Protein AF-A0A6B3GNQ2-F1 (afdb_monomer_lite)

pLDDT: mean 89.69, std 9.67, range [41.69, 98.25]

Secondary structure (DSSP, 8-state):
-HHHHHHHHHHHHHHH-SGGGSSTTSHHHHHHHHHHHHHT--EEEEEEEE-TTS-EEEEEEEE-TTS--HHHHHHHHHHHTT--GGGEEEEEESS-----TTS-----

Radius of gyration: 19.33 Å; chains: 1; bounding box: 41×24×56 Å

Sequence (108 aa):
TAATAFRELNSEVRQLDDQAFAQRESWWPRVLDDVRHTLNFPFSAAFEYIDAAGSKQVATEATGPGRAHPEELVWARLEGEGIAPHQVRRVYCELEPCMLPGHYCAVW

Foldseek 3Di:
DLVVVLVVVVVVVCVVCVPQVPDCPRDVNVVSVVSVVQQPDKWKKKWWFQDPVRDIDIDMDIDGFLDDDRVVVRVVVCVVVVGDPVRTDDMDTPADDDPDPRRSGDPD

Structure (mmCIF, N/CA/C/O backbone):
data_AF-A0A6B3GNQ2-F1
#
_entry.id   AF-A0A6B3GNQ2-F1
#
loop_
_atom_site.group_PDB
_atom_site.id
_atom_site.type_symbol
_atom_site.label_atom_id
_atom_site.label_alt_id
_atom_site.label_comp_id
_atom_site.label_asym_id
_atom_site.label_entity_id
_atom_site.label_seq_id
_atom_site.pdbx_PDB_ins_code
_atom_site.Cartn_x
_atom_site.Cartn_y
_atom_site.Cartn_z
_atom_site.occupancy
_atom_site.B_iso_or_equiv
_atom_site.auth_seq_id
_atom_site.auth_comp_id
_atom_site.auth_asym_id
_atom_site.auth_atom_id
_atom_site.pdbx_PDB_model_num
ATOM 1 N N . THR A 1 1 ? 8.108 -10.443 -5.811 1.00 76.38 1 THR A N 1
ATOM 2 C CA . THR A 1 1 ? 7.819 -9.076 -5.307 1.00 76.38 1 THR A CA 1
ATOM 3 C C . THR A 1 1 ? 7.830 -8.108 -6.481 1.00 76.38 1 THR A C 1
ATOM 5 O O . THR A 1 1 ? 8.327 -8.499 -7.531 1.00 76.38 1 THR A O 1
ATOM 8 N N . ALA A 1 2 ? 7.327 -6.874 -6.334 1.00 79.69 2 ALA A N 1
ATOM 9 C CA . ALA A 1 2 ? 7.369 -5.869 -7.410 1.00 79.69 2 ALA A CA 1
ATOM 10 C C . ALA A 1 2 ? 8.797 -5.656 -7.954 1.00 79.69 2 ALA A C 1
ATOM 12 O O . ALA A 1 2 ? 9.014 -5.649 -9.160 1.00 79.69 2 ALA A O 1
ATOM 13 N N . ALA A 1 3 ? 9.795 -5.628 -7.063 1.00 83.81 3 ALA A N 1
ATOM 14 C CA . ALA A 1 3 ? 11.207 -5.541 -7.434 1.00 83.81 3 ALA A CA 1
ATOM 15 C C . ALA A 1 3 ? 11.727 -6.753 -8.234 1.00 83.81 3 ALA A C 1
ATOM 17 O O . ALA A 1 3 ? 12.623 -6.608 -9.061 1.00 83.81 3 ALA A O 1
ATOM 18 N N . THR A 1 4 ? 11.209 -7.962 -7.993 1.00 88.81 4 THR A N 1
ATOM 19 C CA . THR A 1 4 ? 11.562 -9.142 -8.803 1.00 88.81 4 THR A CA 1
ATOM 20 C C . THR A 1 4 ? 10.955 -9.042 -10.198 1.00 88.81 4 THR A C 1
ATOM 22 O O . THR A 1 4 ? 11.705 -9.122 -11.162 1.00 88.81 4 THR A O 1
ATOM 25 N N . ALA A 1 5 ? 9.654 -8.752 -10.295 1.00 88.12 5 ALA A N 1
ATOM 26 C CA . ALA A 1 5 ? 8.969 -8.610 -11.580 1.00 88.12 5 ALA A CA 1
ATOM 27 C C . ALA A 1 5 ? 9.591 -7.497 -12.443 1.00 88.12 5 ALA A C 1
ATOM 29 O O . ALA A 1 5 ? 9.805 -7.675 -13.637 1.00 88.12 5 ALA A O 1
ATOM 30 N N . PHE A 1 6 ? 9.971 -6.369 -11.831 1.00 90.88 6 PHE A N 1
ATOM 31 C CA . PHE A 1 6 ? 10.677 -5.296 -12.533 1.00 90.88 6 PHE A CA 1
ATOM 32 C C . PHE A 1 6 ? 12.047 -5.738 -13.068 1.00 90.88 6 PHE A C 1
ATOM 34 O O . PHE A 1 6 ? 12.422 -5.377 -14.182 1.00 90.88 6 PHE A O 1
ATOM 41 N N . ARG A 1 7 ? 12.815 -6.514 -12.289 1.00 93.06 7 ARG A N 1
ATOM 42 C CA . ARG A 1 7 ? 14.125 -7.023 -12.729 1.00 93.06 7 ARG A CA 1
ATOM 43 C C . ARG A 1 7 ? 13.995 -7.999 -13.894 1.00 93.06 7 ARG A C 1
ATOM 45 O O . ARG A 1 7 ? 14.799 -7.910 -14.817 1.00 93.06 7 ARG A O 1
ATOM 52 N N . GLU A 1 8 ? 13.003 -8.883 -13.847 1.00 95.06 8 GLU A N 1
ATOM 53 C CA . GLU A 1 8 ? 12.684 -9.820 -14.931 1.00 95.06 8 GLU A CA 1
ATOM 54 C C . GLU A 1 8 ? 12.311 -9.053 -16.205 1.00 95.06 8 GLU A C 1
ATOM 56 O O . GLU A 1 8 ? 12.994 -9.199 -17.217 1.00 95.06 8 GLU A O 1
ATOM 61 N N . LEU A 1 9 ? 11.360 -8.114 -16.115 1.00 93.19 9 LEU A N 1
ATOM 62 C CA . LEU A 1 9 ? 10.971 -7.237 -17.225 1.00 93.19 9 LEU A CA 1
ATOM 63 C C . LEU A 1 9 ? 12.169 -6.484 -17.826 1.00 93.19 9 LEU A C 1
ATOM 65 O O . LEU A 1 9 ? 12.386 -6.514 -19.033 1.00 93.19 9 LEU A O 1
ATOM 69 N N . ASN A 1 10 ? 12.968 -5.808 -16.995 1.00 94.44 10 ASN A N 1
ATOM 70 C CA . ASN A 1 10 ? 14.132 -5.053 -17.465 1.00 94.44 10 ASN A CA 1
ATOM 71 C C . ASN A 1 10 ? 15.164 -5.964 -18.154 1.00 94.44 10 ASN A C 1
ATOM 73 O O . ASN A 1 10 ? 15.808 -5.538 -19.109 1.00 94.44 10 ASN A O 1
ATOM 77 N N . SER A 1 11 ? 15.324 -7.209 -17.693 1.00 95.62 11 SER A N 1
ATOM 78 C CA . SER A 1 11 ? 16.195 -8.187 -18.350 1.00 95.62 11 SER A CA 1
ATOM 79 C C . SER A 1 11 ? 15.648 -8.605 -19.714 1.00 95.62 11 SER A C 1
ATOM 81 O O . SER A 1 11 ? 16.397 -8.610 -20.688 1.00 95.62 11 SER A O 1
ATOM 83 N N . GLU A 1 12 ? 14.362 -8.938 -19.800 1.00 95.75 12 GLU A N 1
ATOM 84 C CA . GLU A 1 12 ? 13.722 -9.380 -21.044 1.00 95.75 12 GLU A CA 1
ATOM 85 C C . GLU A 1 12 ? 13.729 -8.283 -22.113 1.00 95.75 12 GLU A C 1
ATOM 87 O O . GLU A 1 12 ? 14.145 -8.527 -23.244 1.00 95.75 12 GLU A O 1
ATOM 92 N N . VAL A 1 13 ? 13.368 -7.046 -21.755 1.00 94.50 13 VAL A N 1
ATOM 93 C CA . VAL A 1 13 ? 13.349 -5.923 -22.709 1.00 94.50 13 VAL A CA 1
ATOM 94 C C . VAL A 1 13 ? 14.753 -5.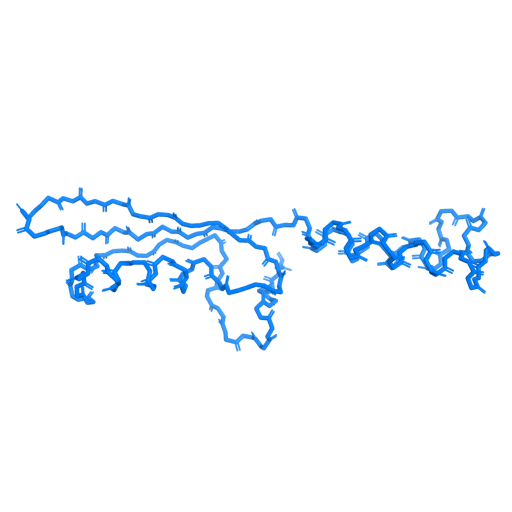642 -23.259 1.00 94.50 13 VAL A C 1
ATOM 96 O O . VAL A 1 13 ? 14.908 -5.399 -24.453 1.00 94.50 13 VAL A O 1
ATOM 99 N N . ARG A 1 14 ? 15.798 -5.753 -22.427 1.00 94.12 14 ARG A N 1
ATOM 100 C CA . ARG A 1 14 ? 17.198 -5.600 -22.866 1.00 94.12 14 ARG A CA 1
ATOM 101 C C . ARG A 1 14 ? 17.671 -6.706 -23.801 1.00 94.12 14 ARG A C 1
ATOM 103 O O . ARG A 1 14 ? 18.554 -6.454 -24.611 1.00 94.12 14 ARG A O 1
ATOM 110 N N . GLN A 1 15 ? 17.133 -7.916 -23.667 1.00 95.38 15 GLN A N 1
ATOM 111 C CA . GLN A 1 15 ? 17.447 -9.023 -24.573 1.00 95.38 15 GLN A CA 1
ATOM 112 C C . GLN A 1 15 ? 16.744 -8.871 -25.925 1.00 95.38 15 GLN A C 1
ATOM 114 O O . GLN A 1 15 ? 17.287 -9.304 -26.937 1.00 95.38 15 GLN A O 1
ATOM 119 N N . LEU A 1 16 ? 15.551 -8.272 -25.941 1.00 94.38 16 LEU A N 1
ATOM 120 C CA . LEU A 1 16 ? 14.773 -8.052 -27.160 1.00 94.38 16 LEU A CA 1
ATOM 121 C C . LEU A 1 16 ? 15.300 -6.886 -28.005 1.00 94.38 16 LEU A C 1
ATOM 123 O O . LEU A 1 16 ? 15.237 -6.957 -29.230 1.00 94.38 16 LEU A O 1
ATOM 127 N N . ASP A 1 17 ? 15.789 -5.824 -27.364 1.00 90.75 17 ASP A N 1
ATOM 128 C CA . ASP A 1 17 ? 16.214 -4.596 -28.039 1.00 90.75 17 ASP A CA 1
ATOM 129 C C . ASP A 1 17 ? 17.359 -3.923 -27.270 1.00 90.75 17 ASP A C 1
ATOM 131 O O . ASP A 1 17 ? 17.154 -2.988 -26.498 1.00 90.75 17 ASP A O 1
ATOM 135 N N . ASP A 1 18 ? 18.581 -4.424 -27.446 1.00 92.25 18 ASP A N 1
ATOM 136 C CA . ASP A 1 18 ? 19.775 -3.906 -26.773 1.00 92.25 18 ASP A CA 1
ATOM 137 C C . ASP A 1 18 ? 20.149 -2.487 -27.240 1.00 92.25 18 ASP A C 1
ATOM 139 O O . ASP A 1 18 ? 20.565 -1.647 -26.434 1.00 92.25 18 ASP A O 1
ATOM 143 N N . GLN A 1 19 ? 19.948 -2.188 -28.526 1.00 92.44 19 GLN A N 1
ATOM 144 C CA . GLN A 1 19 ? 20.245 -0.886 -29.125 1.00 92.44 19 GLN A CA 1
ATOM 145 C C . GLN A 1 19 ? 19.416 0.240 -28.513 1.00 92.44 19 GLN A C 1
ATOM 147 O O . GLN A 1 19 ? 19.933 1.342 -28.299 1.00 92.44 19 GLN A O 1
ATOM 152 N N . ALA A 1 20 ? 18.162 -0.021 -28.149 1.00 90.56 20 ALA A N 1
ATOM 153 C CA . ALA A 1 20 ? 17.337 0.972 -27.478 1.00 90.56 20 ALA A CA 1
ATOM 154 C C . ALA A 1 20 ? 17.794 1.307 -26.042 1.00 90.56 20 ALA A C 1
ATOM 156 O O . ALA A 1 20 ? 17.286 2.262 -25.451 1.00 90.56 20 ALA A O 1
ATOM 157 N N . PHE A 1 21 ? 18.800 0.607 -25.501 1.00 93.38 21 PHE A N 1
ATOM 158 C CA . PHE A 1 21 ? 19.486 0.949 -24.248 1.00 93.38 21 PHE A CA 1
ATOM 159 C C . PHE A 1 21 ? 20.866 1.590 -24.449 1.00 93.38 21 PHE A C 1
ATOM 161 O O . PHE A 1 21 ? 21.576 1.805 -23.465 1.00 93.38 21 PHE A O 1
ATOM 168 N N . ALA A 1 22 ? 21.255 1.921 -25.685 1.00 91.31 22 ALA A N 1
ATOM 169 C CA . ALA A 1 22 ? 22.567 2.504 -25.977 1.00 91.31 22 ALA A CA 1
ATOM 170 C C . ALA A 1 22 ? 22.825 3.835 -25.243 1.00 91.31 22 ALA A C 1
ATOM 172 O O . ALA A 1 22 ? 23.973 4.173 -24.957 1.00 91.31 22 ALA A O 1
ATOM 173 N N . GLN A 1 23 ? 21.769 4.594 -24.930 1.00 93.06 23 GLN A N 1
ATOM 174 C CA . GLN A 1 23 ? 21.845 5.851 -24.187 1.00 93.06 23 GLN A CA 1
ATOM 175 C C . GLN A 1 23 ? 20.820 5.869 -23.056 1.00 93.06 23 GLN A C 1
ATOM 177 O O . GLN A 1 23 ? 19.746 5.285 -23.164 1.00 93.06 23 GLN A O 1
ATOM 182 N N . ARG A 1 24 ? 21.129 6.602 -21.983 1.00 88.81 24 ARG A N 1
ATOM 183 C CA . ARG A 1 24 ? 20.222 6.766 -20.837 1.00 88.81 24 ARG A CA 1
ATOM 184 C C . ARG A 1 24 ? 18.920 7.485 -21.200 1.00 88.81 24 ARG A C 1
ATOM 186 O O . ARG A 1 24 ? 17.886 7.173 -20.632 1.00 88.81 24 ARG A O 1
ATOM 193 N N . GLU A 1 25 ? 18.973 8.415 -22.146 1.00 92.44 25 GLU A N 1
ATOM 194 C CA . GLU A 1 25 ? 17.811 9.218 -22.549 1.00 92.44 25 GLU A CA 1
ATOM 195 C C . GLU A 1 25 ? 16.950 8.545 -23.627 1.00 92.44 25 GLU A C 1
ATOM 197 O O . GLU A 1 25 ? 15.940 9.107 -24.059 1.00 92.44 25 GLU A O 1
ATOM 202 N N . SER A 1 26 ? 17.323 7.336 -24.058 1.00 93.31 26 SER A N 1
ATOM 203 C CA . SER A 1 26 ? 16.492 6.527 -24.942 1.00 93.31 26 SER A CA 1
ATOM 204 C C . SER A 1 26 ? 15.161 6.167 -24.274 1.00 93.31 26 SER A C 1
ATOM 206 O O . SER A 1 26 ? 15.017 6.174 -23.050 1.00 93.31 26 SER A O 1
ATOM 208 N N . TRP A 1 27 ? 14.164 5.837 -25.096 1.00 90.75 27 TRP A N 1
ATOM 209 C CA . TRP A 1 27 ? 12.787 5.65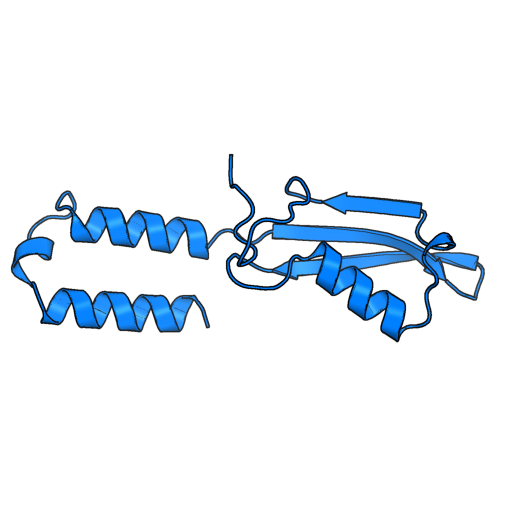4 -24.639 1.00 90.75 27 TRP A CA 1
ATOM 210 C C . TRP A 1 27 ? 12.632 4.550 -23.578 1.00 90.75 27 TRP A C 1
ATOM 212 O O . TRP A 1 27 ? 12.053 4.810 -22.526 1.00 90.75 27 TRP A O 1
ATOM 222 N N . TRP A 1 28 ? 13.196 3.353 -23.795 1.00 94.12 28 TRP A N 1
ATOM 223 C CA . TRP A 1 28 ? 13.058 2.233 -22.852 1.00 94.12 28 TRP A CA 1
ATOM 224 C C . TRP A 1 28 ? 13.637 2.504 -21.457 1.00 94.12 28 TRP A C 1
ATOM 226 O O . TRP A 1 28 ? 12.920 2.270 -20.484 1.00 94.12 28 TRP A O 1
ATOM 236 N N . PRO A 1 29 ? 14.875 3.017 -21.305 1.00 93.88 29 PRO A N 1
ATOM 237 C CA . PRO A 1 29 ? 15.382 3.444 -20.003 1.00 93.88 29 PRO A CA 1
ATOM 238 C C . PRO A 1 29 ? 14.451 4.407 -19.261 1.00 93.88 29 PRO A C 1
ATOM 240 O O . PRO A 1 29 ? 14.213 4.207 -18.073 1.00 93.88 29 PRO A O 1
ATOM 243 N N . ARG A 1 30 ? 13.884 5.402 -19.958 1.00 93.69 30 ARG A N 1
ATOM 244 C CA . ARG A 1 30 ? 12.965 6.382 -19.359 1.00 93.69 30 ARG A CA 1
ATOM 245 C C . ARG A 1 30 ? 11.661 5.734 -18.898 1.00 93.69 30 ARG A C 1
ATOM 247 O O . ARG A 1 30 ? 11.270 5.916 -17.753 1.00 93.69 30 ARG A O 1
ATOM 254 N N . VAL A 1 31 ? 11.045 4.910 -19.747 1.00 92.81 31 VAL A N 1
ATOM 255 C CA . VAL A 1 31 ? 9.828 4.155 -19.399 1.00 92.81 31 VAL A CA 1
ATOM 256 C C . VAL A 1 31 ? 10.068 3.246 -18.195 1.00 92.81 31 VAL A C 1
ATOM 258 O O . VAL A 1 31 ? 9.254 3.194 -17.277 1.00 92.81 31 VAL A O 1
ATOM 261 N N . LEU A 1 32 ? 11.192 2.530 -18.173 1.00 93.25 32 LEU A N 1
ATOM 262 C CA . LEU A 1 32 ? 11.528 1.647 -17.060 1.00 93.25 32 LEU A CA 1
ATOM 263 C C . LEU A 1 32 ? 11.823 2.431 -15.777 1.00 93.25 32 LEU A C 1
ATOM 265 O O . LEU A 1 32 ? 11.498 1.946 -14.696 1.00 93.25 32 LEU A O 1
ATOM 269 N N . ASP A 1 33 ? 12.387 3.635 -15.869 1.00 91.44 33 ASP A N 1
ATOM 270 C CA . ASP A 1 33 ? 12.550 4.519 -14.714 1.00 91.44 33 ASP A CA 1
ATOM 271 C C . ASP A 1 33 ? 11.210 5.030 -14.170 1.00 91.44 33 ASP A C 1
ATOM 273 O O . ASP A 1 33 ? 11.050 5.076 -12.948 1.00 91.44 33 ASP A O 1
ATOM 277 N N . ASP A 1 34 ? 10.244 5.346 -15.034 1.00 89.12 34 ASP A N 1
ATOM 278 C CA . ASP A 1 34 ? 8.892 5.743 -14.621 1.00 89.12 34 ASP A CA 1
ATOM 279 C C . ASP A 1 34 ? 8.182 4.583 -13.908 1.00 89.12 34 ASP A C 1
ATOM 281 O O . ASP A 1 34 ? 7.721 4.728 -12.774 1.00 89.12 34 ASP A O 1
ATOM 285 N N . VAL A 1 35 ? 8.199 3.386 -14.508 1.00 88.62 35 VAL A N 1
ATOM 286 C CA . VAL A 1 35 ? 7.647 2.166 -13.894 1.00 88.62 35 VAL A CA 1
ATOM 287 C C . VAL A 1 35 ? 8.313 1.889 -12.545 1.00 88.62 35 VAL A C 1
ATOM 289 O O . VAL A 1 35 ? 7.636 1.626 -11.548 1.00 88.62 35 VAL A O 1
ATOM 292 N N . ARG A 1 36 ? 9.647 1.969 -12.480 1.00 88.00 36 ARG A N 1
ATOM 293 C CA . ARG A 1 36 ? 10.405 1.755 -11.243 1.00 88.00 36 ARG A CA 1
ATOM 294 C C . ARG A 1 36 ? 10.037 2.775 -10.172 1.00 88.00 36 ARG A C 1
ATOM 296 O O . ARG A 1 36 ? 9.948 2.394 -9.006 1.00 88.00 36 ARG A O 1
ATOM 303 N N . HIS A 1 37 ? 9.879 4.050 -10.522 1.00 83.94 37 HIS A N 1
ATOM 304 C CA . HIS A 1 37 ? 9.502 5.083 -9.559 1.00 83.94 37 HIS A CA 1
ATOM 305 C C . HIS A 1 37 ? 8.137 4.799 -8.952 1.00 83.94 37 HIS A C 1
ATOM 307 O O . HIS A 1 37 ? 8.029 4.765 -7.727 1.00 83.94 37 HIS A O 1
ATOM 313 N N . THR A 1 38 ? 7.133 4.511 -9.781 1.00 79.81 38 THR A N 1
ATOM 314 C CA . THR A 1 38 ? 5.788 4.192 -9.297 1.00 79.81 38 THR A CA 1
ATOM 315 C C . THR A 1 38 ? 5.811 2.992 -8.352 1.00 79.81 38 THR A C 1
ATOM 317 O O . THR A 1 38 ? 5.271 3.064 -7.255 1.00 79.81 38 THR A O 1
ATOM 320 N N . LEU A 1 39 ? 6.510 1.910 -8.709 1.00 80.12 39 LEU A N 1
ATOM 321 C CA . LEU A 1 39 ? 6.583 0.701 -7.875 1.00 80.12 39 LEU A CA 1
ATOM 322 C C . LEU A 1 39 ? 7.285 0.901 -6.519 1.00 80.12 39 LEU A C 1
ATOM 324 O O . LEU A 1 39 ? 7.146 0.047 -5.644 1.00 80.12 39 LEU A O 1
ATOM 328 N N . ASN A 1 40 ? 8.053 1.980 -6.350 1.00 76.75 40 ASN A N 1
ATOM 329 C CA . ASN A 1 40 ? 8.820 2.261 -5.135 1.00 76.75 40 ASN A CA 1
ATOM 330 C C . ASN A 1 40 ? 8.152 3.271 -4.196 1.00 76.75 40 ASN A C 1
ATOM 332 O O . ASN A 1 40 ? 8.778 3.634 -3.205 1.00 76.75 40 ASN A O 1
ATOM 336 N N . PHE A 1 41 ? 6.931 3.726 -4.478 1.00 80.00 41 PHE A N 1
ATOM 337 C CA . PHE A 1 41 ? 6.183 4.579 -3.556 1.00 80.00 41 PHE A CA 1
ATOM 338 C C . PHE A 1 41 ? 5.358 3.717 -2.592 1.00 80.00 41 PHE A C 1
ATOM 340 O O . PHE A 1 41 ? 4.280 3.253 -2.975 1.00 80.00 41 PHE A O 1
ATOM 347 N N . PRO A 1 42 ? 5.841 3.445 -1.361 1.00 83.50 42 PRO A N 1
ATOM 348 C CA . PRO A 1 42 ? 4.969 2.899 -0.342 1.00 83.50 42 PRO A CA 1
ATOM 349 C C . PRO A 1 42 ? 3.957 3.965 0.076 1.00 83.50 42 PRO A C 1
ATOM 351 O O . PRO A 1 42 ? 4.257 5.159 0.045 1.00 83.50 42 PRO A O 1
ATOM 354 N N . PHE A 1 43 ? 2.783 3.522 0.499 1.00 87.75 43 PHE A N 1
ATOM 355 C CA . PHE A 1 43 ? 1.798 4.375 1.146 1.00 87.75 43 PHE A CA 1
ATOM 356 C C . PHE A 1 43 ? 1.152 3.637 2.311 1.00 87.75 43 PHE A C 1
ATOM 358 O O . PHE A 1 43 ? 1.043 2.403 2.303 1.00 87.75 43 PHE A O 1
ATOM 365 N N . SER A 1 44 ? 0.765 4.396 3.331 1.00 93.75 44 SER A N 1
ATOM 366 C CA . SER A 1 44 ? 0.256 3.862 4.590 1.00 93.75 44 SER A CA 1
ATOM 367 C C . SER A 1 44 ? -1.094 4.448 5.003 1.00 93.75 44 SER A C 1
ATOM 369 O O . SER A 1 44 ? -1.521 5.511 4.541 1.00 93.75 44 SER A O 1
ATOM 371 N N . ALA A 1 45 ? -1.774 3.716 5.884 1.00 96.12 45 ALA A N 1
ATOM 372 C CA . ALA A 1 45 ? -2.980 4.166 6.564 1.00 96.12 45 ALA A CA 1
ATOM 373 C C . ALA A 1 45 ? -2.941 3.782 8.045 1.00 96.12 45 ALA A C 1
ATOM 375 O O . ALA A 1 45 ? -2.331 2.780 8.428 1.00 96.12 45 ALA A O 1
ATOM 376 N N . ALA A 1 46 ? -3.626 4.571 8.873 1.00 97.94 46 ALA A N 1
ATOM 377 C CA . ALA A 1 46 ? -3.757 4.360 10.308 1.00 97.94 46 ALA A CA 1
ATOM 378 C C . ALA A 1 46 ? -5.210 4.521 10.769 1.00 97.94 46 ALA A C 1
ATOM 380 O O . ALA A 1 46 ? -5.869 5.508 10.444 1.00 97.94 46 ALA A O 1
ATOM 381 N N . PHE A 1 47 ? -5.717 3.566 11.549 1.00 98.06 47 PHE A N 1
ATOM 382 C CA . PHE A 1 47 ? -7.060 3.604 12.127 1.00 98.06 47 PHE A CA 1
ATOM 383 C C . PHE A 1 47 ? -6.945 3.761 13.640 1.00 98.06 47 PHE A C 1
ATOM 385 O O . PHE A 1 47 ? -6.355 2.921 14.319 1.00 98.06 47 PHE A O 1
ATOM 392 N N . GLU A 1 48 ? -7.547 4.818 14.178 1.00 98.25 48 GLU A N 1
ATOM 393 C CA . GLU A 1 48 ? -7.808 4.938 15.611 1.00 98.25 48 GLU A CA 1
ATOM 394 C C . GLU A 1 48 ? -9.112 4.220 15.946 1.00 98.25 48 GLU A C 1
ATOM 396 O O . GLU A 1 48 ? -10.148 4.537 15.360 1.00 98.25 48 GLU A O 1
ATOM 401 N N . TYR A 1 49 ? -9.100 3.321 16.927 1.00 98.12 49 TYR A N 1
ATOM 402 C CA . TYR A 1 49 ? -10.303 2.621 17.381 1.00 98.12 49 TYR A CA 1
ATOM 403 C C . TYR A 1 49 ? -10.328 2.439 18.902 1.00 98.12 49 TYR A C 1
ATOM 405 O O . TYR A 1 49 ? -9.338 2.684 19.591 1.00 98.12 49 TYR A O 1
ATOM 413 N N . ILE A 1 50 ? -11.492 2.065 19.431 1.00 97.81 50 ILE A N 1
ATOM 414 C CA . ILE A 1 50 ? -11.682 1.708 20.839 1.00 97.81 50 ILE A CA 1
ATOM 415 C C . ILE A 1 50 ? -11.797 0.190 20.948 1.00 97.81 50 ILE A C 1
ATOM 417 O O . ILE A 1 50 ? -12.675 -0.397 20.318 1.00 97.81 50 ILE A O 1
ATOM 421 N N . ASP A 1 51 ? -10.932 -0.444 21.731 1.00 94.62 51 ASP A N 1
ATOM 422 C CA . ASP A 1 51 ? -10.975 -1.891 21.951 1.00 94.62 51 ASP A CA 1
ATOM 423 C C . ASP A 1 51 ? -12.114 -2.314 22.902 1.00 94.62 51 ASP A C 1
ATOM 425 O O . ASP A 1 51 ? -12.859 -1.490 23.442 1.00 94.62 51 ASP A O 1
ATOM 429 N N . ALA A 1 52 ? -12.260 -3.623 23.121 1.00 90.56 52 ALA A N 1
ATOM 430 C CA . ALA A 1 52 ? -13.276 -4.177 24.018 1.00 90.56 52 ALA A CA 1
ATOM 431 C C . ALA A 1 52 ? -13.111 -3.738 25.489 1.00 90.56 52 ALA A C 1
ATOM 433 O O . ALA A 1 52 ? -14.076 -3.779 26.250 1.00 90.56 52 ALA A O 1
ATOM 434 N N . ALA A 1 53 ? -11.913 -3.303 25.892 1.00 93.12 53 ALA A N 1
ATOM 435 C CA . ALA A 1 53 ? -11.640 -2.765 27.222 1.00 93.12 53 ALA A CA 1
ATOM 436 C C . ALA A 1 53 ? -11.932 -1.255 27.319 1.00 93.12 53 ALA A C 1
ATOM 438 O O . ALA A 1 53 ? -11.716 -0.651 28.370 1.00 93.12 53 ALA A O 1
ATOM 439 N N . GLY A 1 54 ? -12.417 -0.628 26.242 1.00 93.31 54 GLY A N 1
ATOM 440 C CA . GLY A 1 54 ? -12.680 0.807 26.189 1.00 93.31 54 GLY A CA 1
ATOM 441 C C . GLY A 1 54 ? -11.421 1.658 26.002 1.00 93.31 54 GLY A C 1
ATOM 442 O O . GLY A 1 54 ? -11.499 2.883 26.120 1.00 93.31 54 GLY A O 1
ATOM 443 N N . SER A 1 55 ? -10.271 1.046 25.709 1.00 95.88 55 SER A N 1
ATOM 444 C CA . SER A 1 55 ? -9.003 1.754 25.528 1.00 95.88 55 SER A CA 1
ATOM 445 C C . SER A 1 55 ? -8.800 2.165 24.072 1.00 95.88 55 SER A C 1
ATOM 447 O O . SER A 1 55 ? -9.219 1.476 23.143 1.00 95.88 55 SER A O 1
ATOM 449 N N . LYS A 1 56 ? -8.157 3.319 23.864 1.00 97.38 56 LYS A N 1
ATOM 450 C CA . LYS A 1 56 ? -7.818 3.809 22.524 1.00 97.38 56 LYS A CA 1
ATOM 451 C C . LYS A 1 56 ? -6.614 3.045 21.978 1.00 97.38 56 LYS A C 1
ATOM 453 O O . LYS A 1 56 ? -5.573 3.006 22.626 1.00 97.38 56 LYS A O 1
ATOM 458 N N . GLN A 1 57 ? -6.751 2.540 20.760 1.00 98.12 57 GLN A N 1
ATOM 459 C CA . GLN A 1 57 ? -5.717 1.830 20.015 1.00 98.12 57 GLN A CA 1
ATOM 460 C C . GLN A 1 57 ? -5.496 2.469 18.641 1.00 98.12 57 GLN A C 1
ATOM 462 O O . GLN A 1 57 ? -6.345 3.217 18.142 1.00 98.12 57 GLN A O 1
ATOM 467 N N . VAL A 1 58 ? -4.347 2.163 18.036 1.00 97.94 58 VAL A N 1
ATOM 468 C CA . VAL A 1 58 ? -4.009 2.543 16.659 1.00 97.94 58 VAL A CA 1
ATOM 469 C C . VAL A 1 58 ? -3.508 1.310 15.918 1.00 97.94 58 VAL A C 1
ATOM 471 O O . VAL A 1 58 ? -2.575 0.654 16.376 1.00 97.94 58 VAL A O 1
ATOM 474 N N . ALA A 1 59 ? -4.115 1.008 14.773 1.00 97.81 59 ALA A N 1
ATOM 475 C CA . ALA A 1 59 ? -3.626 0.002 13.835 1.00 97.81 59 ALA A CA 1
ATOM 476 C C . ALA A 1 59 ? -3.129 0.685 12.564 1.00 97.81 59 ALA A C 1
ATOM 478 O O . ALA A 1 59 ? -3.734 1.656 12.116 1.00 97.81 59 ALA A O 1
ATOM 479 N N . THR A 1 60 ? -2.039 0.183 11.991 1.00 97.44 60 THR A N 1
ATOM 480 C CA . THR A 1 60 ? -1.417 0.754 10.793 1.00 97.44 60 THR A CA 1
ATOM 481 C C 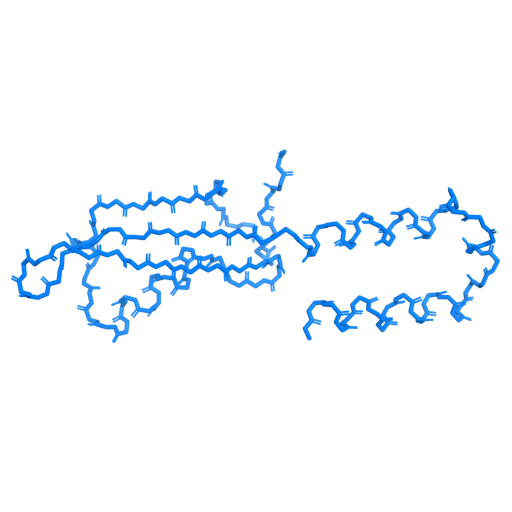. THR A 1 60 ? -1.020 -0.342 9.822 1.00 97.44 60 THR A C 1
AT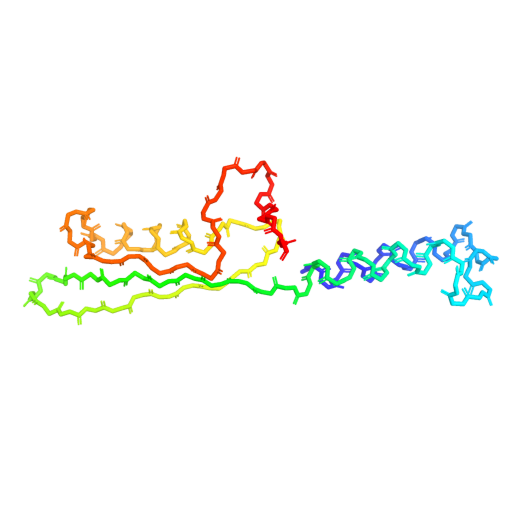OM 483 O O . THR A 1 60 ? -0.494 -1.363 10.262 1.00 97.44 60 THR A O 1
ATOM 486 N N . GLU A 1 61 ? -1.172 -0.094 8.527 1.00 96.69 61 GLU A N 1
ATOM 487 C CA . GLU A 1 61 ? -0.611 -0.931 7.463 1.00 96.69 61 GLU A CA 1
ATOM 488 C C . GLU A 1 61 ? 0.058 -0.052 6.408 1.00 96.69 61 GLU A C 1
ATOM 490 O O . GLU A 1 61 ? -0.290 1.119 6.238 1.00 96.69 61 GLU A O 1
ATOM 495 N N . ALA A 1 62 ? 1.021 -0.632 5.694 1.00 92.56 62 ALA A N 1
ATOM 496 C CA . ALA A 1 62 ? 1.694 0.001 4.570 1.00 92.56 62 ALA A CA 1
ATOM 497 C C . ALA A 1 62 ? 1.794 -0.979 3.402 1.00 92.56 62 ALA A C 1
ATOM 499 O O . ALA A 1 62 ? 2.070 -2.168 3.571 1.00 92.56 62 ALA A O 1
ATOM 500 N N . THR A 1 63 ? 1.581 -0.470 2.198 1.00 89.81 63 THR A N 1
ATOM 501 C CA . THR A 1 63 ? 1.574 -1.263 0.969 1.00 89.81 63 THR A CA 1
ATOM 502 C C . THR A 1 63 ? 2.155 -0.446 -0.182 1.00 89.81 63 THR A C 1
ATOM 504 O O . THR A 1 63 ? 2.697 0.635 0.029 1.00 89.81 63 THR A O 1
ATOM 507 N N . GLY A 1 64 ? 2.094 -0.983 -1.396 1.00 85.88 64 GLY A N 1
ATOM 508 C CA . GLY A 1 64 ? 2.503 -0.281 -2.607 1.00 85.88 64 GLY A CA 1
ATOM 509 C C . GLY A 1 64 ? 1.573 -0.600 -3.777 1.00 85.88 64 GLY A C 1
ATOM 510 O O . GLY A 1 64 ? 0.672 -1.432 -3.634 1.00 85.88 64 GLY A O 1
ATOM 511 N N . PRO A 1 65 ? 1.794 0.022 -4.944 1.00 80.81 65 PRO A N 1
ATOM 512 C CA . PRO A 1 65 ? 0.900 -0.112 -6.089 1.00 80.81 65 PRO A CA 1
ATOM 513 C C . PRO A 1 65 ? 0.713 -1.561 -6.547 1.00 80.81 65 PRO A C 1
ATOM 515 O O . PRO A 1 65 ? 1.640 -2.377 -6.485 1.00 80.81 65 PRO A O 1
ATOM 518 N N . GLY A 1 66 ? -0.487 -1.884 -7.034 1.00 80.00 66 GLY A N 1
ATOM 519 C CA . GLY A 1 66 ? -0.826 -3.242 -7.474 1.00 80.00 66 GLY A CA 1
ATOM 520 C C . GLY A 1 66 ? -1.151 -4.216 -6.336 1.00 80.00 66 GLY A C 1
ATOM 521 O O . GLY A 1 66 ? -1.246 -5.421 -6.570 1.00 80.00 66 GLY A O 1
ATOM 522 N N . ARG A 1 67 ? -1.291 -3.730 -5.098 1.00 86.12 67 ARG A N 1
ATOM 523 C CA . ARG A 1 67 ? -1.719 -4.496 -3.917 1.00 86.12 67 ARG A CA 1
ATOM 524 C C . ARG A 1 67 ? -2.898 -3.797 -3.259 1.00 86.12 67 ARG A C 1
ATOM 526 O O . ARG A 1 67 ? -3.028 -2.593 -3.417 1.00 86.12 67 ARG A O 1
ATOM 533 N N . ALA A 1 68 ? -3.691 -4.537 -2.483 1.00 90.06 68 ALA A N 1
ATOM 534 C CA . ALA A 1 68 ? -4.788 -3.965 -1.703 1.00 90.06 68 ALA A CA 1
ATOM 535 C C . ALA A 1 68 ? -4.338 -2.714 -0.933 1.00 90.06 68 ALA A C 1
ATOM 537 O O . ALA A 1 68 ? -3.213 -2.679 -0.416 1.00 90.06 68 ALA A O 1
ATOM 538 N N . HIS A 1 69 ? -5.214 -1.709 -0.890 1.00 90.94 69 HIS A N 1
ATOM 539 C CA . HIS A 1 69 ? -4.964 -0.437 -0.220 1.00 90.94 69 HIS A CA 1
ATOM 540 C C . HIS A 1 69 ? -4.700 -0.638 1.279 1.00 90.94 69 HIS A C 1
ATOM 542 O O . HIS A 1 69 ? -5.266 -1.557 1.881 1.00 90.94 69 HIS A O 1
ATOM 548 N N . PRO A 1 70 ? -3.866 0.201 1.917 1.00 93.31 70 PRO A N 1
ATOM 549 C CA . PRO A 1 70 ? -3.552 0.032 3.327 1.00 93.31 70 PRO A CA 1
ATOM 550 C C . PRO A 1 70 ? -4.803 0.185 4.202 1.00 93.31 70 PRO A C 1
ATOM 552 O O . PRO A 1 70 ? -4.911 -0.499 5.210 1.00 93.31 70 PRO A O 1
ATOM 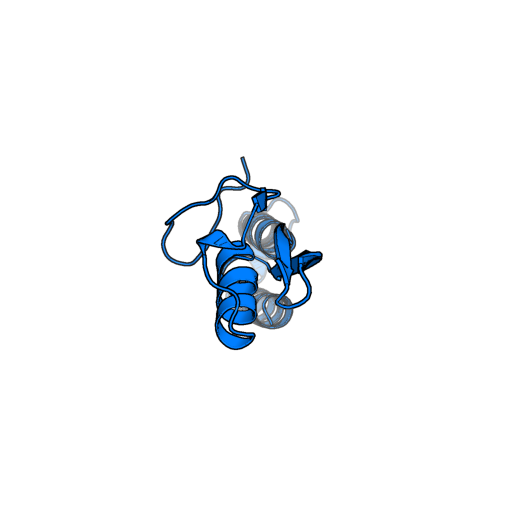555 N N . GLU A 1 71 ? -5.792 0.985 3.797 1.00 93.94 71 GLU A N 1
ATOM 556 C CA . GLU A 1 71 ? -7.089 1.103 4.472 1.00 93.94 71 GLU A CA 1
ATOM 557 C C . GLU A 1 71 ? -7.855 -0.222 4.492 1.00 93.94 71 GLU A C 1
ATOM 559 O O . GLU A 1 71 ? -8.422 -0.594 5.519 1.00 93.94 71 GLU A O 1
ATOM 564 N N . GLU A 1 72 ? -7.849 -0.951 3.375 1.00 93.31 72 GLU A N 1
ATOM 565 C CA . GLU A 1 72 ? -8.485 -2.267 3.267 1.00 93.31 72 GLU A CA 1
ATOM 566 C C . GLU A 1 72 ? -7.744 -3.301 4.114 1.00 93.31 72 GLU A C 1
ATOM 568 O O . GLU A 1 72 ? -8.376 -4.119 4.778 1.00 93.31 72 GLU A O 1
ATOM 573 N N . LEU A 1 73 ? -6.409 -3.239 4.134 1.00 95.44 73 LEU A N 1
ATOM 574 C CA . LEU A 1 73 ? -5.580 -4.127 4.947 1.00 95.44 73 LEU A CA 1
ATOM 575 C C . LEU A 1 73 ? -5.803 -3.891 6.446 1.00 95.44 73 LEU A C 1
ATOM 577 O O . LEU A 1 73 ? -6.011 -4.852 7.189 1.00 95.44 73 LEU A O 1
ATOM 581 N N . VAL A 1 74 ? -5.819 -2.626 6.887 1.00 97.00 74 VAL A N 1
ATOM 582 C CA . VAL A 1 74 ? -6.131 -2.281 8.281 1.00 97.00 74 VAL A CA 1
ATOM 583 C C . VAL A 1 74 ? -7.542 -2.746 8.624 1.00 97.00 74 VAL A C 1
ATOM 585 O O . VAL A 1 74 ? -7.733 -3.382 9.660 1.00 97.00 74 VAL A O 1
ATOM 588 N N . TRP A 1 75 ? -8.530 -2.471 7.767 1.00 96.62 75 TRP A N 1
ATOM 589 C CA . TRP A 1 75 ? -9.911 -2.861 8.035 1.00 96.62 75 TRP A CA 1
ATOM 590 C C . TRP A 1 75 ? -10.086 -4.380 8.121 1.00 96.62 75 TRP A C 1
ATOM 592 O O . TRP A 1 75 ? -10.644 -4.860 9.103 1.00 96.62 75 TRP A O 1
ATOM 602 N N . ALA A 1 76 ? -9.557 -5.144 7.162 1.00 96.75 76 ALA A N 1
ATOM 603 C CA . ALA A 1 76 ? -9.643 -6.605 7.164 1.00 96.75 76 ALA A CA 1
ATOM 604 C C . ALA A 1 76 ? -9.008 -7.216 8.422 1.00 96.75 76 ALA A C 1
ATOM 606 O O . ALA A 1 76 ? -9.530 -8.178 8.992 1.00 96.75 76 ALA A O 1
ATOM 607 N N . ARG A 1 77 ? -7.900 -6.632 8.894 1.00 97.31 77 ARG A N 1
ATOM 608 C CA . ARG A 1 77 ? -7.280 -7.022 10.159 1.00 97.31 77 ARG A CA 1
ATOM 609 C C . ARG A 1 77 ? -8.190 -6.722 11.353 1.00 97.31 77 ARG A C 1
ATOM 611 O O . ARG A 1 77 ? -8.428 -7.617 12.157 1.00 97.31 77 ARG A O 1
ATOM 618 N N . LEU A 1 78 ? -8.694 -5.492 11.473 1.00 97.38 78 LEU A N 1
ATOM 619 C CA . LEU A 1 78 ? -9.555 -5.082 12.590 1.00 97.38 78 LEU A CA 1
ATOM 620 C C . LEU A 1 78 ? -10.863 -5.882 12.637 1.00 97.38 78 LEU A C 1
ATOM 622 O O . LEU A 1 78 ? -11.296 -6.292 13.712 1.00 97.38 78 LEU A O 1
ATOM 626 N N . GLU A 1 79 ? -11.463 -6.154 11.481 1.00 97.06 79 GLU A N 1
ATOM 627 C CA . GLU A 1 79 ? -12.644 -7.008 11.361 1.00 97.06 79 GLU A CA 1
ATOM 628 C C . GLU A 1 79 ? -12.343 -8.438 11.838 1.00 97.06 79 GLU A C 1
ATOM 630 O O . GLU A 1 79 ? -13.107 -9.001 12.623 1.00 97.06 79 GLU A O 1
ATOM 635 N N . GLY A 1 80 ? -11.189 -8.997 11.452 1.00 96.44 80 GLY A N 1
ATOM 636 C CA . GLY A 1 80 ? -10.711 -10.291 11.951 1.00 96.44 80 GLY A CA 1
ATOM 637 C C . GLY A 1 80 ? -10.434 -10.313 13.462 1.00 96.44 80 GLY A C 1
ATOM 638 O O . GLY A 1 80 ? -10.578 -11.355 14.099 1.00 96.44 80 GLY A O 1
ATOM 639 N N . GLU A 1 81 ? -10.091 -9.164 14.048 1.00 95.56 81 GLU A N 1
ATOM 640 C CA . GLU A 1 81 ? -9.934 -8.956 15.496 1.00 95.56 81 GLU A CA 1
ATOM 641 C C . GLU A 1 81 ? -11.280 -8.687 16.213 1.00 95.56 81 GLU A C 1
ATOM 643 O O . GLU A 1 81 ? -11.315 -8.520 17.433 1.00 95.56 81 GLU A O 1
ATOM 648 N N . GLY A 1 82 ? -12.405 -8.683 15.487 1.00 95.81 82 GLY A N 1
ATOM 649 C CA . GLY A 1 82 ? -13.749 -8.483 16.039 1.00 95.81 82 GLY A CA 1
ATOM 650 C C . GLY A 1 82 ? -14.101 -7.023 16.335 1.00 95.81 82 GLY A C 1
ATOM 651 O O . GLY A 1 82 ? -15.068 -6.758 17.052 1.00 95.81 82 GLY A O 1
ATOM 652 N N . ILE A 1 83 ? -13.337 -6.070 15.801 1.00 97.50 83 ILE A N 1
ATOM 653 C CA . ILE A 1 83 ? -13.613 -4.641 15.946 1.00 97.50 83 ILE A CA 1
ATOM 654 C C . ILE A 1 83 ? -14.755 -4.251 15.009 1.00 97.50 83 ILE A C 1
ATOM 656 O O . ILE A 1 83 ? -14.668 -4.374 13.789 1.00 97.50 83 ILE A O 1
ATOM 660 N N . ALA A 1 84 ? -15.839 -3.736 15.581 1.00 96.25 84 ALA A N 1
ATOM 661 C CA . ALA A 1 84 ? -16.975 -3.264 14.809 1.00 96.25 84 ALA A CA 1
ATOM 662 C C . ALA A 1 84 ? -16.714 -1.863 14.212 1.00 96.25 84 ALA A C 1
ATOM 664 O O . ALA A 1 84 ? -16.025 -1.047 14.830 1.00 96.25 84 ALA A O 1
ATOM 665 N N . PRO A 1 85 ? -17.349 -1.497 13.079 1.00 95.81 85 PRO A N 1
ATOM 666 C CA . PRO A 1 85 ? -17.109 -0.207 12.420 1.00 95.81 85 PRO A CA 1
ATOM 667 C C . PRO A 1 85 ? -17.306 1.014 13.333 1.00 95.81 85 PRO A C 1
ATOM 669 O O . PRO A 1 85 ? -16.553 1.979 13.271 1.00 95.81 85 PRO A O 1
ATOM 672 N N . HIS A 1 86 ? -18.289 0.965 14.238 1.00 96.00 86 HIS A N 1
ATOM 673 C CA . HIS A 1 86 ? -18.601 2.062 15.163 1.00 96.00 86 HIS A CA 1
ATOM 674 C C . HIS A 1 86 ? -17.546 2.275 16.268 1.00 96.00 86 HIS A C 1
ATOM 676 O O . HIS A 1 86 ? -17.603 3.281 16.987 1.00 96.00 86 HIS A O 1
ATOM 682 N N . GLN A 1 87 ? -16.616 1.330 16.439 1.00 97.56 87 GLN A N 1
ATOM 683 C CA . GLN A 1 87 ? -15.475 1.454 17.345 1.00 97.56 87 GLN A CA 1
ATOM 684 C C . GLN A 1 87 ? -14.331 2.251 16.713 1.00 97.56 87 GLN A C 1
ATOM 686 O O . GLN A 1 87 ? -13.525 2.817 17.452 1.00 97.56 87 GLN A O 1
ATOM 691 N N . VAL A 1 88 ? -14.278 2.352 15.380 1.00 97.56 88 VAL A N 1
ATOM 692 C CA . VAL A 1 88 ? -13.325 3.207 14.663 1.00 97.56 88 VAL A CA 1
ATOM 693 C C . VAL A 1 88 ? -13.711 4.672 14.875 1.00 97.56 88 VAL A C 1
ATOM 695 O O . VAL A 1 88 ? -14.875 5.064 14.779 1.00 97.56 88 VAL A O 1
ATOM 698 N N . ARG A 1 89 ? -12.726 5.497 15.228 1.00 97.69 89 ARG A N 1
ATOM 699 C CA . ARG A 1 89 ? -12.894 6.920 15.555 1.00 97.69 89 ARG A CA 1
ATOM 700 C C . ARG A 1 89 ? -12.319 7.831 14.494 1.00 97.69 89 ARG A C 1
ATOM 702 O O . ARG A 1 89 ? -12.905 8.880 14.235 1.00 97.69 89 ARG A O 1
ATOM 709 N N . ARG A 1 90 ? -11.174 7.463 13.924 1.00 97.19 90 ARG A N 1
ATOM 710 C CA . ARG A 1 90 ? -10.488 8.243 12.893 1.00 97.19 90 ARG A CA 1
ATOM 711 C C . ARG A 1 90 ? -9.748 7.309 11.956 1.00 97.19 90 ARG A C 1
ATOM 713 O O . ARG A 1 90 ? -9.214 6.295 12.396 1.00 97.19 90 ARG A O 1
ATOM 720 N N . VAL A 1 91 ? -9.704 7.701 10.694 1.00 96.31 91 VAL A N 1
ATOM 721 C CA . VAL A 1 91 ? -8.903 7.066 9.654 1.00 96.31 91 VAL A CA 1
ATOM 722 C C . VAL A 1 91 ? -7.971 8.136 9.103 1.00 96.31 91 VAL A C 1
ATOM 724 O O . VAL A 1 91 ? -8.417 9.236 8.778 1.00 96.31 91 VAL A O 1
ATOM 727 N N . TYR A 1 92 ? -6.684 7.822 9.057 1.00 96.00 92 TYR A N 1
ATOM 728 C CA . TYR A 1 92 ? -5.638 8.663 8.498 1.00 96.00 92 TYR A CA 1
ATOM 729 C C . TYR A 1 92 ? -5.041 7.937 7.303 1.00 96.00 92 TYR A C 1
ATOM 731 O O . TYR A 1 92 ? -4.6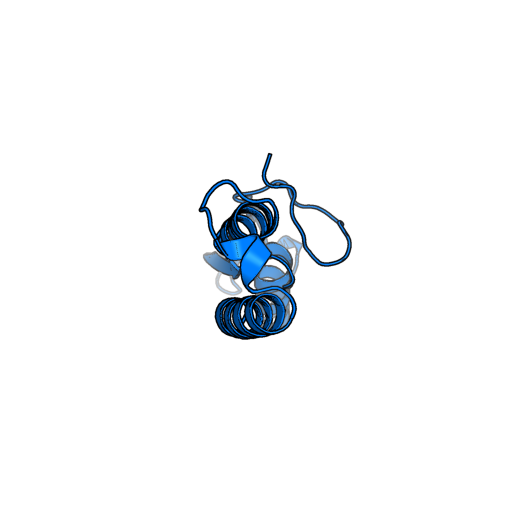04 6.797 7.447 1.00 96.00 92 TYR A O 1
ATOM 739 N N . CYS A 1 93 ? -5.007 8.599 6.154 1.00 91.75 93 CYS A N 1
ATOM 740 C CA . CYS A 1 93 ? -4.444 8.059 4.922 1.00 91.75 93 CYS A CA 1
ATOM 741 C C . CYS A 1 93 ? -3.377 9.019 4.402 1.00 91.75 93 CYS A C 1
ATOM 743 O O . CYS A 1 93 ? -3.558 10.237 4.473 1.00 91.75 93 CYS A O 1
ATOM 745 N N . GLU A 1 94 ? -2.272 8.481 3.889 1.00 88.44 94 GLU A N 1
ATOM 746 C CA . GLU A 1 94 ? -1.251 9.294 3.215 1.00 88.44 94 GLU A CA 1
ATOM 747 C C . GLU A 1 94 ? -1.707 9.775 1.833 1.00 88.44 94 GLU A C 1
ATOM 749 O O . GLU A 1 94 ? -1.351 10.875 1.415 1.00 88.44 94 GLU A O 1
ATOM 754 N N . LEU A 1 95 ? -2.507 8.961 1.140 1.00 85.19 95 LEU A N 1
ATOM 755 C CA . LEU A 1 95 ? -3.120 9.277 -0.149 1.00 85.19 95 LEU A CA 1
ATOM 756 C C . LEU A 1 95 ? -4.640 9.368 0.003 1.00 85.19 95 LEU A C 1
ATOM 758 O O . LEU A 1 95 ? -5.213 8.839 0.955 1.00 85.19 95 LEU A O 1
ATOM 762 N N . GLU A 1 96 ? -5.302 10.034 -0.942 1.00 84.50 96 GLU A N 1
ATOM 763 C CA . GLU A 1 96 ? -6.763 10.038 -0.994 1.00 84.50 96 GLU A CA 1
ATOM 764 C C . GLU A 1 96 ? -7.280 8.610 -1.262 1.00 84.50 96 GLU A C 1
ATOM 766 O O . GLU A 1 96 ? -6.856 7.993 -2.248 1.00 84.50 96 GLU A O 1
ATOM 771 N N . PRO A 1 97 ? -8.190 8.074 -0.424 1.00 82.12 97 PRO A N 1
ATOM 772 C CA . PRO A 1 97 ? -8.776 6.761 -0.655 1.00 82.12 97 PRO A CA 1
ATOM 773 C C . PRO A 1 97 ? -9.463 6.714 -2.019 1.00 82.12 97 PRO A C 1
ATOM 775 O O . PRO A 1 97 ? -10.293 7.566 -2.340 1.00 82.12 97 PRO A O 1
ATOM 778 N N . CYS A 1 98 ? -9.146 5.703 -2.825 1.00 82.19 98 CYS A N 1
ATOM 779 C CA . CYS A 1 98 ? -9.686 5.578 -4.174 1.00 82.19 98 CYS A CA 1
ATOM 780 C C . CYS A 1 98 ? -10.308 4.201 -4.421 1.00 82.19 98 CYS A C 1
ATOM 782 O O . CYS A 1 98 ? -10.074 3.246 -3.689 1.00 82.19 98 CYS A O 1
ATOM 784 N N . MET A 1 99 ? -11.092 4.104 -5.495 1.00 82.00 99 MET A N 1
ATOM 785 C CA . MET A 1 99 ? -11.666 2.847 -5.996 1.00 82.00 99 MET A CA 1
ATOM 786 C C . MET A 1 99 ? -11.064 2.470 -7.356 1.00 82.00 99 MET A C 1
ATOM 788 O O . MET A 1 99 ? -11.712 1.811 -8.171 1.00 82.00 99 MET A O 1
ATOM 792 N N . LEU A 1 100 ? -9.851 2.956 -7.650 1.00 78.94 100 LEU A N 1
ATOM 793 C CA . LEU A 1 100 ? -9.216 2.702 -8.937 1.00 78.94 100 LEU A CA 1
ATOM 794 C C . LEU A 1 100 ? -8.909 1.206 -9.088 1.00 78.94 100 LEU A C 1
ATOM 796 O O . LEU A 1 100 ? -8.355 0.588 -8.173 1.00 78.94 100 LEU A O 1
ATOM 800 N N . PRO A 1 101 ? -9.238 0.610 -10.248 1.00 72.44 101 PRO A N 1
ATOM 801 C CA . PRO A 1 101 ? -8.966 -0.797 -10.485 1.00 72.44 101 PRO A CA 1
ATOM 802 C C . PRO A 1 101 ? -7.462 -1.065 -10.395 1.00 72.44 101 PRO A C 1
ATOM 804 O O . PRO A 1 101 ? -6.649 -0.304 -10.916 1.00 72.44 101 PRO A O 1
ATOM 807 N N . GLY A 1 102 ? -7.095 -2.160 -9.729 1.00 70.94 102 GLY A N 1
ATOM 808 C CA . GLY A 1 102 ? -5.696 -2.548 -9.541 1.00 70.94 102 GLY A CA 1
ATOM 809 C C . GLY A 1 102 ? -4.956 -1.790 -8.436 1.00 70.94 102 GLY A C 1
ATOM 810 O O . GLY A 1 102 ? -3.750 -1.978 -8.307 1.00 70.94 102 GLY A O 1
ATOM 811 N N . HIS A 1 103 ? -5.646 -0.979 -7.626 1.00 75.69 103 HIS A N 1
ATOM 812 C CA . HIS A 1 103 ? -5.064 -0.272 -6.478 1.00 75.69 103 HIS A CA 1
ATOM 813 C C . HIS A 1 103 ? -3.868 0.627 -6.840 1.00 75.69 103 HIS A C 1
ATOM 815 O O . HIS A 1 103 ? -2.855 0.704 -6.138 1.00 75.69 103 HIS A O 1
ATOM 821 N N . TYR A 1 104 ? -3.969 1.288 -7.992 1.00 70.56 104 TYR A N 1
ATOM 822 C CA . TYR A 1 104 ? -3.021 2.302 -8.440 1.00 70.56 104 TYR A CA 1
ATOM 823 C C . TYR A 1 104 ? -3.484 3.671 -7.945 1.00 70.56 104 TYR A C 1
ATOM 825 O O . TYR A 1 104 ? -3.961 4.478 -8.743 1.00 70.56 104 TYR A O 1
ATOM 833 N N . CYS A 1 105 ? -3.394 3.920 -6.633 1.00 68.75 105 CYS A N 1
ATOM 834 C CA . CYS A 1 105 ? -3.659 5.254 -6.095 1.00 68.75 105 CYS A CA 1
ATOM 835 C C . CYS A 1 105 ? -2.878 6.289 -6.912 1.00 68.75 105 CYS A C 1
ATOM 837 O O . CYS A 1 105 ? -1.675 6.130 -7.137 1.00 68.75 105 CYS A O 1
ATOM 839 N N . ALA A 1 106 ? -3.577 7.317 -7.394 1.00 55.53 106 ALA A N 1
ATOM 840 C CA . ALA A 1 106 ? -2.943 8.393 -8.132 1.00 55.53 106 ALA A CA 1
ATOM 841 C C . ALA A 1 106 ? -1.946 9.092 -7.201 1.00 55.53 106 ALA A C 1
ATOM 843 O O . ALA A 1 106 ? -2.332 9.704 -6.205 1.00 55.53 106 ALA A O 1
ATOM 844 N N . VAL A 1 107 ? -0.658 8.966 -7.514 1.00 53.69 107 VAL A N 1
ATOM 845 C CA . VAL A 1 107 ? 0.375 9.841 -6.963 1.00 53.69 107 VAL A CA 1
ATOM 846 C C . VAL A 1 107 ? 0.226 11.147 -7.739 1.00 53.69 107 VAL A C 1
ATOM 848 O O . VAL A 1 107 ? 0.599 11.196 -8.911 1.00 53.69 107 VAL A O 1
ATOM 851 N N . TRP A 1 108 ? -0.443 12.136 -7.145 1.00 41.69 108 TRP A N 1
ATOM 852 C CA . TRP A 1 108 ? -0.581 13.474 -7.730 1.00 41.69 108 TRP A CA 1
ATOM 853 C C . TRP A 1 108 ? 0.682 14.300 -7.502 1.00 41.69 108 TRP A C 1
ATOM 855 O O . TRP A 1 108 ? 1.195 14.287 -6.359 1.00 41.69 108 TRP A O 1
#